Protein AF-A0A6H5JP47-F1 (afdb_monomer_lite)

Foldseek 3Di:
DVVVVVVVVVVVVVVVVVPDDCQFNVWDQDPVGDTHHPVRVVVCVVVVND

pLDDT: mean 77.62, std 6.93, range [64.38, 91.31]

Radius of gyration: 18.17 Å; chains: 1; bounding box: 33×20×48 Å

Structure (mmCIF, N/CA/C/O backbone):
dat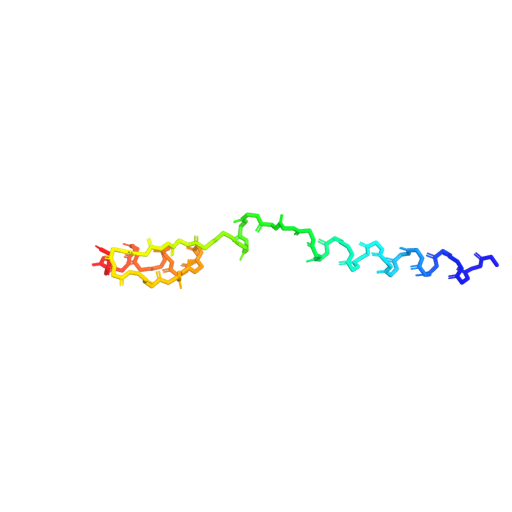a_AF-A0A6H5JP47-F1
#
_entry.id   AF-A0A6H5JP47-F1
#
loop_
_atom_site.group_PDB
_atom_site.id
_atom_site.type_symbol
_atom_site.label_atom_id
_atom_site.label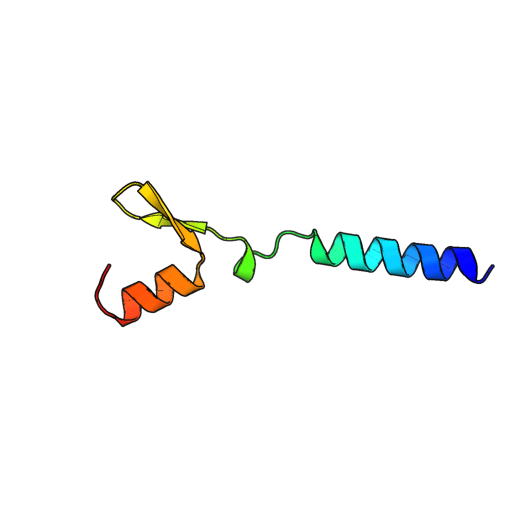_alt_id
_atom_site.label_comp_id
_atom_site.label_asym_id
_atom_site.label_entity_id
_atom_site.label_seq_id
_atom_site.pdbx_PDB_ins_code
_atom_site.Cartn_x
_atom_site.Cartn_y
_atom_site.Cartn_z
_atom_site.occupancy
_atom_site.B_iso_or_equiv
_atom_site.auth_seq_id
_atom_site.auth_comp_id
_atom_site.auth_asym_id
_atom_site.auth_atom_id
_atom_site.pdbx_PDB_model_num
ATOM 1 N N . MET A 1 1 ? 21.264 2.852 -31.108 1.00 64.38 1 MET A N 1
ATOM 2 C CA . MET A 1 1 ? 19.857 2.379 -31.141 1.00 64.38 1 MET A CA 1
ATOM 3 C C . MET A 1 1 ? 19.502 1.483 -29.954 1.00 64.38 1 MET A C 1
ATOM 5 O O . MET A 1 1 ? 18.333 1.458 -29.595 1.00 64.38 1 MET A O 1
ATOM 9 N N . GLN A 1 2 ? 20.465 0.773 -29.348 1.00 74.00 2 GLN A N 1
ATOM 10 C CA . GLN A 1 2 ? 20.222 -0.106 -28.197 1.00 74.00 2 GLN A CA 1
ATOM 11 C C . GLN A 1 2 ? 19.916 0.685 -26.908 1.00 74.00 2 GLN A C 1
ATOM 13 O O . GLN A 1 2 ? 18.869 0.468 -26.308 1.00 74.00 2 GLN A O 1
ATOM 18 N N . ASP A 1 3 ? 20.709 1.720 -26.600 1.00 82.50 3 ASP A N 1
ATOM 19 C CA . ASP A 1 3 ? 20.547 2.527 -25.375 1.00 82.50 3 ASP A CA 1
ATOM 20 C C . ASP A 1 3 ? 19.164 3.166 -25.202 1.00 82.50 3 ASP A C 1
ATOM 22 O O . ASP A 1 3 ? 18.635 3.235 -24.097 1.00 82.50 3 ASP A O 1
ATOM 26 N N . ALA A 1 4 ? 18.540 3.619 -26.293 1.00 84.69 4 ALA A N 1
ATOM 27 C CA . ALA A 1 4 ? 17.215 4.236 -26.232 1.00 84.69 4 ALA A CA 1
ATOM 28 C C . ALA A 1 4 ? 16.118 3.229 -25.839 1.00 84.69 4 ALA A C 1
ATOM 30 O O . ALA A 1 4 ? 15.149 3.597 -25.177 1.00 84.69 4 ALA A O 1
ATOM 31 N N . 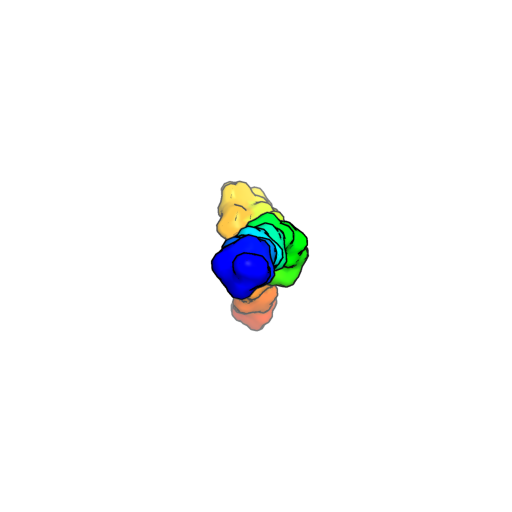ARG A 1 5 ? 16.273 1.954 -26.225 1.00 87.12 5 ARG A N 1
ATOM 32 C CA . ARG A 1 5 ? 15.339 0.884 -25.846 1.00 87.12 5 ARG A CA 1
ATOM 33 C C . ARG A 1 5 ? 15.524 0.488 -24.386 1.00 87.12 5 ARG A C 1
ATOM 35 O O . ARG A 1 5 ? 14.533 0.315 -23.685 1.00 87.12 5 ARG A O 1
ATOM 42 N N . ASP A 1 6 ? 16.770 0.419 -23.927 1.00 91.31 6 ASP A N 1
ATOM 43 C CA . ASP A 1 6 ? 17.088 0.106 -22.532 1.00 91.31 6 ASP A CA 1
ATOM 44 C C . ASP A 1 6 ? 16.631 1.224 -21.585 1.00 91.31 6 ASP A C 1
ATOM 46 O O . ASP A 1 6 ? 16.090 0.960 -20.510 1.00 91.31 6 ASP A O 1
ATOM 50 N N . LEU A 1 7 ? 16.769 2.485 -22.009 1.00 89.00 7 LEU A N 1
ATOM 51 C CA . LEU A 1 7 ? 16.243 3.634 -21.277 1.00 89.00 7 LEU A CA 1
ATOM 52 C C . LEU A 1 7 ? 14.712 3.589 -21.183 1.00 89.00 7 LEU A C 1
ATOM 54 O O . LEU A 1 7 ? 14.161 3.782 -20.103 1.00 89.00 7 LEU A O 1
ATOM 58 N N . TYR A 1 8 ? 14.027 3.288 -22.290 1.00 89.31 8 TYR A N 1
ATOM 59 C CA . TYR A 1 8 ? 12.570 3.152 -22.300 1.00 89.31 8 TYR A CA 1
ATOM 60 C C . TYR A 1 8 ? 12.089 2.024 -21.379 1.00 89.31 8 TYR A C 1
ATOM 62 O O . TYR A 1 8 ? 11.131 2.214 -20.634 1.00 89.31 8 TYR A O 1
ATOM 70 N N . ALA A 1 9 ? 12.771 0.875 -21.379 1.00 88.06 9 ALA A N 1
ATOM 71 C CA . ALA A 1 9 ? 12.443 -0.237 -20.490 1.00 88.06 9 ALA A CA 1
ATOM 72 C C . ALA A 1 9 ? 12.575 0.151 -19.008 1.00 88.06 9 ALA A C 1
ATOM 74 O O . ALA A 1 9 ? 11.681 -0.153 -18.222 1.00 88.06 9 ALA A O 1
ATOM 75 N N . LYS A 1 10 ? 13.637 0.883 -18.640 1.00 89.06 10 LYS A N 1
ATOM 76 C CA . LYS A 1 10 ? 13.818 1.404 -17.274 1.00 89.06 10 LYS A CA 1
ATOM 77 C C . LYS A 1 10 ? 12.723 2.389 -16.875 1.00 89.06 10 LYS A C 1
ATOM 79 O O . LYS A 1 10 ? 12.158 2.251 -15.801 1.00 89.06 10 LYS A O 1
ATOM 84 N N . ILE A 1 11 ? 12.408 3.355 -17.740 1.00 88.19 11 ILE A N 1
ATOM 85 C CA . ILE A 1 11 ? 11.357 4.350 -17.472 1.00 88.19 11 ILE A CA 1
ATOM 86 C C . ILE A 1 11 ? 9.998 3.663 -17.316 1.00 88.19 11 ILE A C 1
ATOM 88 O O . ILE A 1 11 ? 9.232 4.016 -16.425 1.00 88.19 11 ILE A O 1
ATOM 92 N N . LYS A 1 12 ? 9.710 2.663 -18.154 1.00 87.88 12 LYS A N 1
ATOM 93 C CA . LYS A 1 12 ? 8.471 1.892 -18.076 1.00 87.88 12 LYS A CA 1
ATOM 94 C C . LYS A 1 12 ? 8.363 1.127 -16.755 1.00 87.88 12 LYS A C 1
ATOM 96 O O . LYS A 1 12 ? 7.323 1.211 -16.126 1.00 87.88 12 LYS A O 1
ATOM 101 N N . ASP A 1 13 ? 9.416 0.430 -16.332 1.00 85.00 13 ASP A N 1
ATOM 102 C CA . ASP A 1 13 ? 9.441 -0.301 -15.055 1.00 85.00 13 ASP A CA 1
ATOM 103 C C . ASP A 1 13 ? 9.284 0.634 -13.845 1.00 85.00 13 ASP A C 1
ATOM 105 O O . ASP A 1 13 ? 8.561 0.319 -12.904 1.00 85.00 13 ASP A O 1
ATOM 109 N N . SER A 1 14 ? 9.904 1.818 -13.889 1.00 82.00 14 SER A N 1
ATOM 110 C CA . SER A 1 14 ? 9.710 2.841 -12.859 1.00 82.00 14 SER A CA 1
ATOM 111 C C . SER A 1 14 ? 8.270 3.353 -12.813 1.00 82.00 14 SER A C 1
ATOM 113 O O . SER A 1 14 ? 7.709 3.444 -11.730 1.00 82.00 14 SER A O 1
ATOM 115 N N . LEU A 1 15 ? 7.655 3.633 -13.966 1.00 82.06 15 LEU A N 1
ATOM 116 C CA . LEU A 1 15 ? 6.260 4.081 -14.038 1.00 82.06 15 LEU 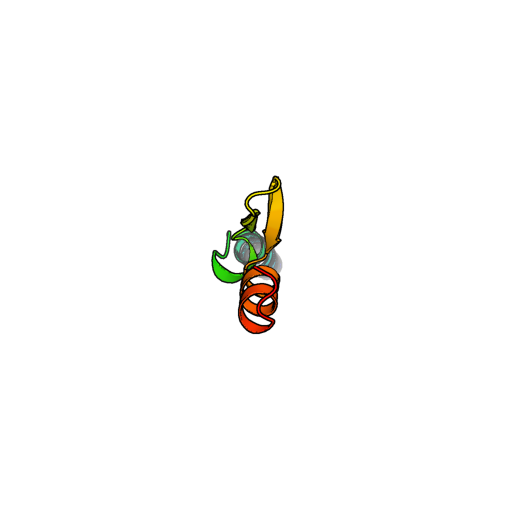A CA 1
ATOM 117 C C . LEU A 1 15 ? 5.268 3.003 -13.594 1.00 82.06 15 LEU A C 1
ATOM 119 O O . LEU A 1 15 ? 4.280 3.333 -12.954 1.00 82.06 15 LEU A O 1
ATOM 123 N N . ASP A 1 16 ? 5.528 1.736 -13.919 1.00 76.19 16 ASP A N 1
ATOM 124 C CA . ASP A 1 16 ? 4.694 0.598 -13.509 1.00 76.19 16 ASP A CA 1
ATOM 125 C C . ASP A 1 16 ? 4.705 0.437 -11.979 1.00 76.19 16 ASP A C 1
ATOM 127 O O . ASP A 1 16 ? 3.671 0.223 -11.359 1.00 76.19 16 ASP A O 1
ATOM 131 N N . LYS A 1 17 ? 5.867 0.656 -11.349 1.00 71.88 17 LYS A N 1
ATOM 132 C CA . LYS A 1 17 ? 6.013 0.679 -9.883 1.00 71.88 17 LYS A CA 1
ATOM 133 C C . LYS A 1 17 ? 5.391 1.903 -9.218 1.00 71.88 17 LYS A C 1
ATOM 135 O O . LYS A 1 17 ? 5.011 1.830 -8.056 1.00 71.88 17 LYS A O 1
ATOM 140 N N . GLU A 1 18 ? 5.335 3.025 -9.926 1.00 70.19 18 GLU A N 1
ATOM 141 C CA . GLU A 1 18 ? 4.719 4.269 -9.450 1.00 70.19 18 GLU A CA 1
ATOM 142 C C . GLU A 1 18 ? 3.205 4.299 -9.720 1.00 70.19 18 GLU A C 1
ATOM 144 O O . GLU A 1 18 ? 2.491 5.186 -9.249 1.00 70.19 18 GLU A O 1
ATOM 149 N N . GLN A 1 19 ? 2.693 3.320 -10.471 1.00 75.44 19 GLN A N 1
ATOM 150 C CA . GLN A 1 19 ? 1.275 3.177 -10.728 1.00 75.44 19 GLN A CA 1
ATOM 151 C C . GLN A 1 19 ? 0.577 2.737 -9.440 1.00 75.44 19 GLN A C 1
ATOM 153 O O . GLN A 1 19 ? 0.838 1.664 -8.900 1.00 75.44 19 GLN A O 1
ATOM 158 N N . TRP A 1 20 ? -0.320 3.590 -8.944 1.00 68.44 20 TRP A N 1
ATOM 159 C CA . TRP A 1 20 ? -1.107 3.321 -7.746 1.00 68.44 20 TRP A CA 1
ATOM 160 C C . TRP A 1 20 ? -1.836 1.977 -7.875 1.00 68.44 20 TRP A C 1
ATOM 162 O O . TRP A 1 20 ? -2.701 1.805 -8.737 1.00 68.44 20 TRP A O 1
ATOM 172 N N . ASN A 1 21 ? -1.463 1.025 -7.020 1.00 72.44 21 ASN A N 1
ATOM 173 C CA . ASN A 1 21 ? -2.114 -0.272 -6.903 1.00 72.44 21 ASN A CA 1
ATOM 174 C C . ASN A 1 21 ? -3.069 -0.233 -5.699 1.00 72.44 21 ASN A C 1
ATOM 176 O O . ASN A 1 21 ? -2.563 -0.141 -4.579 1.00 72.44 21 ASN A O 1
ATOM 180 N N . PRO A 1 22 ? -4.398 -0.332 -5.880 1.00 68.06 22 PRO A N 1
ATOM 181 C CA . PRO A 1 22 ? -5.356 -0.361 -4.774 1.00 68.06 22 PRO A CA 1
ATOM 182 C C . PRO A 1 22 ? -5.101 -1.495 -3.774 1.00 68.06 22 PRO A C 1
ATOM 184 O O . PRO A 1 22 ? -5.475 -1.377 -2.620 1.00 68.06 22 PRO A O 1
ATOM 187 N N . GLU A 1 23 ? -4.452 -2.593 -4.158 1.00 67.50 23 GLU A N 1
ATOM 188 C CA . GLU A 1 23 ? -4.162 -3.668 -3.200 1.00 67.50 23 GLU A CA 1
ATOM 189 C C . GLU A 1 23 ? -3.047 -3.291 -2.205 1.00 67.50 23 GLU A C 1
ATOM 191 O O . GLU A 1 23 ? -3.099 -3.697 -1.045 1.00 67.50 23 GLU A O 1
ATOM 196 N N . ASP A 1 24 ? -2.070 -2.488 -2.643 1.00 64.81 24 ASP A N 1
ATOM 197 C CA . ASP A 1 24 ? -0.897 -2.078 -1.850 1.00 64.81 24 ASP A CA 1
ATOM 198 C C . ASP A 1 24 ? -1.012 -0.661 -1.267 1.00 64.81 24 ASP A C 1
ATOM 200 O O . ASP A 1 24 ? -0.448 -0.376 -0.214 1.00 64.81 24 ASP A O 1
ATOM 204 N N . ASN A 1 25 ? -1.713 0.239 -1.958 1.00 68.50 25 ASN A N 1
ATOM 205 C CA . ASN A 1 25 ? -1.744 1.676 -1.663 1.00 68.50 25 ASN A CA 1
ATOM 206 C C . ASN A 1 25 ? -3.084 2.138 -1.071 1.00 68.50 25 ASN A C 1
ATOM 208 O O . ASN A 1 25 ? -3.264 3.331 -0.833 1.00 68.50 25 ASN A O 1
ATOM 212 N N . GLU A 1 26 ? -4.053 1.236 -0.900 1.00 73.56 26 GLU A N 1
ATOM 213 C CA . GLU A 1 26 ? -5.309 1.550 -0.221 1.00 73.56 26 GLU A CA 1
ATOM 214 C C . GLU A 1 26 ? -5.091 1.530 1.294 1.00 73.56 26 GLU A C 1
ATOM 216 O O . GLU A 1 26 ? -4.785 0.500 1.908 1.00 73.56 26 GLU A O 1
ATOM 221 N N . GLU A 1 27 ? -5.231 2.714 1.879 1.00 77.25 27 GLU A N 1
ATOM 222 C CA . GLU A 1 27 ? -5.119 2.960 3.306 1.00 77.25 27 GLU A CA 1
ATOM 223 C C . GLU A 1 27 ? -6.517 3.187 3.897 1.00 77.25 27 GLU A C 1
ATOM 225 O O . GLU A 1 27 ? -7.318 3.965 3.376 1.00 77.25 27 GLU A O 1
ATOM 230 N N . TYR A 1 28 ? -6.813 2.480 4.982 1.00 75.69 28 TYR A N 1
ATOM 231 C CA . TYR A 1 28 ? -8.066 2.521 5.721 1.00 75.69 28 TYR A CA 1
ATOM 232 C C . TYR A 1 28 ? -7.855 3.288 7.021 1.00 75.69 28 TYR A C 1
ATOM 234 O O . TYR A 1 28 ? -6.909 3.012 7.756 1.00 75.69 28 TYR A O 1
ATOM 242 N N . GLU A 1 29 ? -8.745 4.226 7.319 1.00 77.12 29 GLU A N 1
ATOM 243 C CA . GLU A 1 29 ? -8.759 4.935 8.596 1.00 77.12 29 GLU A CA 1
ATOM 244 C C . GLU A 1 29 ? -9.675 4.191 9.579 1.00 77.12 29 GLU A C 1
ATOM 246 O O . GLU A 1 29 ? -10.819 3.869 9.241 1.00 77.12 29 GLU A O 1
ATOM 251 N N . ASP A 1 30 ? -9.174 3.872 10.774 1.00 75.94 30 ASP A N 1
ATOM 252 C CA . ASP A 1 30 ? -10.010 3.333 11.850 1.00 75.94 30 ASP A CA 1
ATOM 253 C C . ASP A 1 30 ? -10.814 4.443 12.560 1.00 75.94 30 ASP A C 1
ATOM 255 O O . ASP A 1 30 ? -10.660 5.635 12.296 1.00 75.94 30 ASP A O 1
ATOM 259 N N . GLY A 1 31 ? -11.708 4.064 13.478 1.00 73.25 31 GLY A N 1
ATOM 260 C CA . GLY A 1 31 ? -12.536 5.027 14.217 1.00 73.25 31 GLY A CA 1
ATOM 261 C C . GLY A 1 31 ? -11.760 5.960 15.161 1.00 73.25 31 GLY A C 1
ATOM 262 O O . GLY A 1 31 ? -12.350 6.908 15.681 1.00 73.25 31 GLY A O 1
ATOM 263 N N . GLU A 1 32 ? -10.470 5.704 15.388 1.00 79.81 32 GLU A N 1
ATOM 264 C CA . GLU A 1 32 ? -9.569 6.502 16.226 1.00 79.81 32 GLU A CA 1
ATOM 265 C C . GLU A 1 32 ? -8.636 7.406 15.394 1.00 79.81 32 GLU A C 1
ATOM 267 O O . GLU A 1 32 ? -7.907 8.221 15.964 1.00 79.81 32 GLU A O 1
ATOM 272 N N . GLY A 1 33 ? -8.698 7.320 14.059 1.00 76.81 33 GLY A N 1
ATOM 273 C CA . GLY A 1 33 ? -7.892 8.115 13.131 1.00 76.81 33 GLY A CA 1
ATOM 274 C C . GLY A 1 33 ? -6.538 7.492 12.777 1.00 76.81 33 GLY A C 1
ATOM 275 O O . GLY A 1 33 ? -5.656 8.188 12.268 1.00 76.81 33 GLY A O 1
ATOM 276 N N . ASN A 1 34 ? -6.330 6.200 13.054 1.00 77.12 34 ASN A N 1
ATOM 277 C CA . ASN A 1 34 ? -5.122 5.497 12.634 1.00 77.12 34 ASN A CA 1
ATOM 278 C C . ASN A 1 34 ? -5.247 5.051 11.176 1.00 77.12 34 ASN A C 1
ATOM 280 O O . ASN A 1 34 ? -6.256 4.480 10.767 1.00 77.12 34 ASN A O 1
ATOM 284 N N . VAL A 1 35 ? -4.179 5.262 10.408 1.00 77.62 35 VAL A N 1
ATOM 285 C CA . VAL A 1 35 ? -4.088 4.871 8.999 1.00 77.62 35 VAL A CA 1
ATOM 286 C C . VAL A 1 35 ? -3.472 3.475 8.898 1.00 77.62 35 VAL A C 1
ATOM 288 O O . VAL A 1 35 ? -2.340 3.243 9.329 1.00 77.62 35 VAL A O 1
ATOM 291 N N . LEU A 1 36 ? -4.224 2.533 8.337 1.00 74.00 36 LEU A N 1
ATOM 292 C CA . LEU A 1 36 ? -3.870 1.124 8.229 1.00 74.00 36 LEU A CA 1
ATOM 293 C C . LEU A 1 36 ? -3.822 0.715 6.761 1.00 74.00 36 LEU A C 1
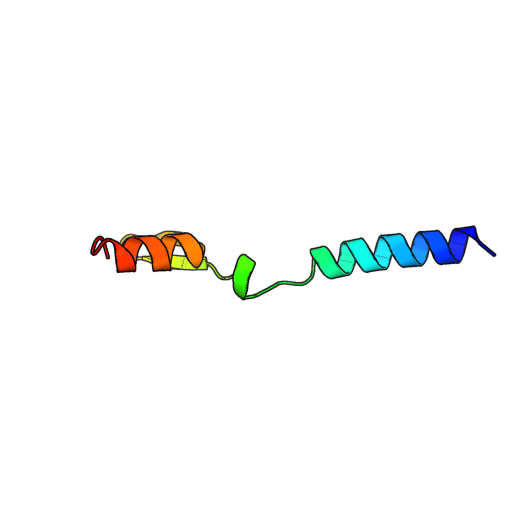ATOM 295 O O . LEU A 1 36 ? -4.769 0.934 6.015 1.00 74.00 36 LEU A O 1
ATOM 299 N N . ASN A 1 37 ? -2.755 0.041 6.340 1.00 76.88 37 ASN A N 1
ATOM 300 C CA . ASN A 1 37 ? -2.794 -0.645 5.050 1.00 76.88 37 ASN A CA 1
ATOM 301 C C . ASN A 1 37 ? -3.843 -1.776 5.087 1.00 76.88 37 ASN A C 1
ATOM 303 O O . ASN A 1 37 ? -4.136 -2.338 6.151 1.00 76.88 37 ASN A O 1
ATOM 307 N N . ARG A 1 38 ? -4.382 -2.135 3.918 1.00 76.19 38 ARG A N 1
ATOM 308 C CA . ARG A 1 38 ? -5.400 -3.187 3.760 1.00 76.19 38 ARG A CA 1
ATOM 309 C C . ARG A 1 38 ? -5.075 -4.482 4.507 1.00 76.19 38 ARG A C 1
ATOM 311 O O . ARG A 1 38 ? -5.932 -5.043 5.183 1.00 76.19 38 ARG A O 1
ATOM 318 N N . ARG A 1 39 ? -3.822 -4.936 4.432 1.00 75.12 39 ARG A N 1
ATOM 319 C CA . ARG A 1 39 ? -3.375 -6.171 5.086 1.00 75.12 39 ARG A CA 1
ATOM 320 C C . ARG A 1 39 ? -3.495 -6.086 6.606 1.00 75.12 39 ARG A C 1
ATOM 322 O O . ARG A 1 39 ? -3.998 -7.014 7.229 1.00 75.12 39 ARG A O 1
ATOM 329 N N . THR A 1 40 ? -3.048 -4.983 7.199 1.00 73.62 40 THR A N 1
ATOM 330 C CA . THR A 1 40 ? -3.138 -4.755 8.645 1.00 73.62 40 THR A CA 1
ATOM 331 C C . THR A 1 40 ? -4.597 -4.654 9.080 1.00 73.62 40 THR A C 1
ATOM 333 O O . THR A 1 40 ? -4.957 -5.221 10.107 1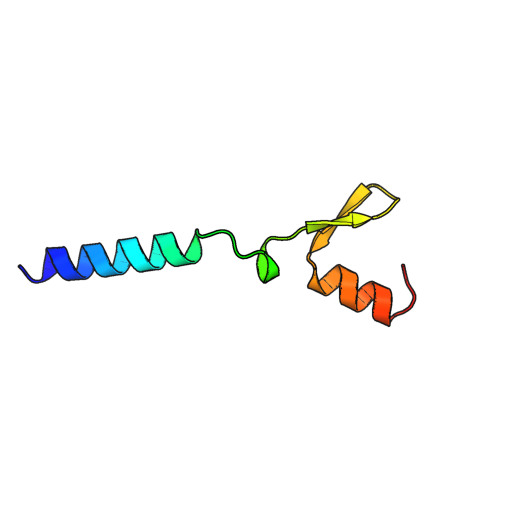.00 73.62 40 THR A O 1
ATOM 336 N N . TYR A 1 41 ? -5.447 -4.005 8.280 1.00 77.56 41 TYR A N 1
ATOM 337 C CA . TYR A 1 41 ? -6.888 -3.948 8.523 1.00 77.56 41 TYR A CA 1
ATOM 338 C C . TYR A 1 41 ? -7.523 -5.352 8.545 1.00 77.56 41 TYR A C 1
ATOM 340 O O . TYR A 1 41 ? -8.194 -5.720 9.510 1.00 77.56 41 TYR A O 1
ATOM 348 N N . GLU A 1 42 ? -7.261 -6.173 7.522 1.00 76.81 42 GLU A N 1
ATOM 349 C CA . GLU A 1 42 ? -7.781 -7.544 7.429 1.00 76.81 42 GLU A CA 1
ATOM 350 C C . GLU A 1 42 ? -7.236 -8.460 8.538 1.00 76.81 42 GLU A C 1
ATOM 352 O O . GLU A 1 42 ? -7.979 -9.280 9.089 1.00 76.81 42 GLU A O 1
ATOM 357 N N . ASP A 1 43 ? -5.960 -8.313 8.907 1.00 80.94 43 ASP A N 1
ATOM 358 C CA . ASP A 1 43 ? -5.354 -9.078 9.998 1.00 80.94 43 ASP A CA 1
ATOM 359 C C . ASP A 1 43 ? -5.910 -8.661 11.373 1.00 80.94 43 ASP A C 1
ATOM 361 O O . ASP A 1 43 ? -6.110 -9.529 12.228 1.00 80.94 43 ASP A O 1
ATOM 365 N N . LEU A 1 44 ? -6.213 -7.377 11.603 1.00 77.19 44 LEU A N 1
ATOM 366 C CA . LEU A 1 44 ? -6.874 -6.897 12.829 1.00 77.19 44 LEU A CA 1
ATOM 367 C C . LEU A 1 44 ? -8.323 -7.393 12.925 1.00 77.19 44 LEU A C 1
ATOM 369 O O . LEU A 1 44 ? -8.728 -7.910 13.971 1.00 77.19 44 LEU A O 1
ATOM 373 N N . ALA A 1 45 ? -9.075 -7.329 11.822 1.00 76.75 45 ALA A N 1
ATOM 374 C CA . ALA A 1 45 ? -10.436 -7.858 11.746 1.00 76.75 45 ALA A CA 1
ATOM 375 C C . ALA A 1 45 ? -10.475 -9.373 12.011 1.00 76.75 45 ALA A C 1
ATOM 377 O O . ALA A 1 45 ? -11.326 -9.859 12.756 1.00 76.75 45 ALA A O 1
ATOM 378 N N . ARG A 1 46 ? -9.513 -10.135 11.470 1.00 84.00 46 ARG A N 1
ATOM 379 C CA . ARG A 1 46 ? -9.397 -11.583 11.718 1.00 84.00 46 ARG A CA 1
ATOM 380 C C . ARG A 1 46 ? -9.069 -11.911 13.179 1.00 84.00 46 ARG A C 1
ATOM 382 O O . ARG A 1 46 ? -9.495 -12.954 13.671 1.00 84.00 46 ARG A O 1
ATOM 389 N N . GLN A 1 47 ? -8.319 -11.050 13.863 1.00 84.31 47 GLN A N 1
ATOM 390 C CA . GLN A 1 47 ? -7.994 -11.199 15.286 1.00 84.31 47 GLN A CA 1
ATOM 391 C C . GLN A 1 47 ? -9.137 -10.760 16.216 1.00 84.31 47 GLN A C 1
ATOM 393 O O . GLN A 1 47 ? -9.068 -11.031 17.414 1.00 84.31 47 GLN A O 1
ATOM 398 N N . GLY A 1 48 ? -10.189 -10.123 15.684 1.00 79.94 48 GLY A N 1
ATOM 399 C CA . GLY A 1 48 ? -11.289 -9.570 16.478 1.00 79.94 48 GLY A CA 1
ATOM 400 C C . GLY A 1 48 ? -10.892 -8.320 17.270 1.00 79.94 48 GLY A C 1
ATOM 401 O O . GLY A 1 48 ? -11.436 -8.090 18.345 1.00 79.94 48 GLY A O 1
ATOM 402 N N . LEU A 1 49 ? -9.907 -7.565 16.770 1.00 70.56 49 LEU A N 1
ATOM 403 C CA . LEU A 1 49 ? -9.366 -6.346 17.387 1.00 70.56 49 LEU A CA 1
ATOM 404 C C . LEU A 1 49 ? -9.858 -5.056 16.698 1.00 70.56 49 LEU A C 1
ATOM 406 O O . LEU A 1 49 ? -9.310 -3.990 16.960 1.00 70.56 49 LEU A O 1
ATOM 410 N N . MET A 1 50 ? -10.851 -5.176 15.809 1.00 65.12 50 MET A N 1
ATOM 411 C CA . MET A 1 50 ? -11.595 -4.076 15.176 1.00 65.12 50 MET A CA 1
ATOM 412 C C . MET A 1 50 ? -12.927 -3.860 15.887 1.00 65.12 50 MET A C 1
ATOM 414 O O . MET A 1 50 ? -13.584 -4.884 16.192 1.00 65.12 50 MET A O 1
#

Secondary structure (DSSP, 8-state):
-HHHHHHHHHHHHHHHHHS--HHHH-EEE-TTS-EEEHHHHHHHHHHT--

Sequence (50 aa):
MQDARDLYAKIKDSLDKEQWNPEDNEEYEDGEGNVLNRRTYEDLARQGLM